Protein AF-A0A918M7I1-F1 (afdb_monomer_lite)

Radius of gyration: 21.68 Å; chains: 1; bounding box: 49×32×41 Å

Secondary structure (DSSP, 8-state):
-HHHHHHHHHHHHHHHHHHHHTPPPPPPPPPPP--PPPPTT-TTS--TTSPPPHHHHHHHHHHHS-----

Foldseek 3Di:
DVVVVVVVVVVVVLVVVCVVVVHPDDPDDDDDDPDDQDDPPDPPDDDPVDDDDPVVVVVVVVVVPPPPDD

Organism: NCBI:txid67314

InterPro domains:
  IPR045701 Protein of unknown function DUF6059 [PF19534] (9-63)

Sequence (70 aa):
MAVRFLRGCYDALAAAGWLWLGLPMPPPPEPRPELRPPPHGHPERVRPDLPPSDAELALWHQLREPARKR

pLDDT: mean 82.58, std 10.0, range [52.25, 95.94]

Structure (mmCIF, N/CA/C/O backbone):
data_AF-A0A918M7I1-F1
#
_entry.id   AF-A0A918M7I1-F1
#
loop_
_atom_site.group_PDB
_atom_site.id
_atom_site.type_symbol
_atom_site.label_atom_id
_atom_site.label_alt_id
_atom_site.label_comp_id
_atom_site.label_asym_id
_atom_site.label_entity_id
_atom_site.label_seq_id
_atom_site.pdbx_PDB_ins_code
_atom_site.Cartn_x
_atom_site.Cartn_y
_atom_site.Cartn_z
_atom_site.occupancy
_atom_site.B_iso_or_equiv
_atom_site.auth_seq_id
_atom_site.auth_comp_id
_atom_site.auth_asym_id
_atom_site.auth_atom_id
_atom_site.pdbx_PDB_model_num
ATOM 1 N N . MET A 1 1 ? 8.845 19.419 -19.780 1.00 61.91 1 MET A N 1
ATOM 2 C CA . MET A 1 1 ? 10.160 19.061 -20.365 1.00 61.91 1 MET A CA 1
ATOM 3 C C . MET A 1 1 ? 11.064 18.362 -19.350 1.00 61.91 1 MET A C 1
ATOM 5 O O . MET A 1 1 ? 11.376 17.202 -19.576 1.00 61.91 1 MET A O 1
ATOM 9 N N . ALA A 1 2 ? 11.386 18.981 -18.206 1.00 83.31 2 ALA A N 1
ATOM 10 C CA . ALA A 1 2 ? 12.290 18.408 -17.194 1.00 83.31 2 ALA A CA 1
ATOM 11 C C . ALA A 1 2 ? 11.903 17.000 -16.688 1.00 83.31 2 ALA A C 1
ATOM 13 O O . ALA A 1 2 ? 12.749 16.117 -16.630 1.00 83.31 2 ALA A O 1
ATOM 14 N N . VAL A 1 3 ? 10.617 16.749 -16.410 1.00 89.00 3 VAL A N 1
ATOM 15 C CA . VAL A 1 3 ? 10.138 15.428 -15.945 1.00 89.00 3 VAL A CA 1
ATOM 16 C C . VAL A 1 3 ? 10.385 14.317 -16.973 1.00 89.00 3 VAL A C 1
ATOM 18 O O . VAL A 1 3 ? 10.742 13.203 -16.605 1.00 89.00 3 VAL A O 1
ATOM 21 N N . ARG A 1 4 ? 10.237 14.615 -18.272 1.00 89.12 4 ARG A N 1
ATOM 22 C CA . ARG A 1 4 ? 10.495 13.639 -19.345 1.00 89.12 4 ARG A CA 1
ATOM 23 C C . ARG A 1 4 ? 11.985 13.326 -19.461 1.00 89.12 4 ARG A C 1
ATOM 25 O O . ARG A 1 4 ? 12.337 12.174 -19.671 1.00 89.12 4 ARG A O 1
ATOM 32 N N . PHE A 1 5 ? 12.834 14.338 -19.290 1.00 93.81 5 PHE A N 1
ATOM 33 C CA . PHE A 1 5 ? 14.285 14.174 -19.292 1.00 93.81 5 PHE A CA 1
ATOM 34 C C . PHE A 1 5 ? 14.762 13.338 -18.097 1.00 93.81 5 PHE A C 1
ATOM 36 O O . PHE A 1 5 ? 15.445 12.340 -18.293 1.00 93.81 5 PHE A O 1
ATOM 43 N N . LEU A 1 6 ? 14.319 13.675 -16.880 1.00 95.50 6 LEU A N 1
ATOM 44 C CA . LEU A 1 6 ? 14.641 12.912 -15.667 1.00 95.50 6 LEU A CA 1
ATOM 45 C C . LEU A 1 6 ? 14.201 11.449 -15.770 1.00 95.50 6 LEU A C 1
ATOM 47 O O . LEU A 1 6 ? 14.950 10.556 -15.383 1.00 95.50 6 LEU A O 1
ATOM 51 N N . ARG A 1 7 ? 13.012 11.201 -16.334 1.00 90.62 7 ARG A N 1
ATOM 52 C CA . ARG A 1 7 ? 12.526 9.842 -16.585 1.00 90.62 7 ARG A CA 1
ATOM 53 C C . ARG A 1 7 ? 13.430 9.086 -17.559 1.00 90.62 7 ARG A C 1
ATOM 55 O O . ARG A 1 7 ? 13.815 7.966 -17.262 1.00 90.62 7 ARG A O 1
ATOM 62 N N . GLY A 1 8 ? 13.849 9.729 -18.650 1.00 91.94 8 GLY A N 1
ATOM 63 C CA . GLY A 1 8 ? 14.801 9.137 -19.593 1.00 91.94 8 GLY A CA 1
ATOM 64 C C . GLY A 1 8 ? 16.158 8.805 -18.960 1.00 91.94 8 GLY A C 1
ATOM 65 O O . GLY A 1 8 ? 16.700 7.733 -19.210 1.00 91.94 8 GLY A O 1
ATOM 66 N N . CYS A 1 9 ? 16.692 9.679 -18.099 1.00 95.94 9 CYS A N 1
ATOM 67 C CA . CYS A 1 9 ? 17.928 9.400 -17.358 1.00 95.94 9 CYS A CA 1
ATOM 68 C C . CYS A 1 9 ? 17.778 8.199 -16.414 1.00 95.94 9 CYS A C 1
ATOM 70 O O . CYS A 1 9 ? 18.678 7.365 -16.342 1.00 95.94 9 CYS A O 1
ATOM 72 N N . TYR A 1 10 ? 16.648 8.105 -15.708 1.00 93.62 10 TYR A N 1
ATOM 73 C CA . TYR A 1 10 ? 16.340 6.962 -14.849 1.00 93.62 10 TYR A CA 1
ATOM 74 C C . TYR A 1 10 ? 16.284 5.657 -15.651 1.00 93.62 10 TYR A C 1
ATOM 76 O O . TYR A 1 10 ? 16.959 4.696 -15.285 1.00 93.62 10 TYR A O 1
ATOM 84 N N . ASP A 1 11 ? 15.549 5.643 -16.766 1.00 89.94 11 ASP A N 1
ATOM 85 C CA . ASP A 1 11 ? 15.389 4.454 -17.609 1.00 89.94 11 ASP A CA 1
ATOM 86 C C . ASP A 1 11 ? 16.748 3.973 -18.160 1.00 89.94 11 ASP A C 1
ATOM 88 O O . ASP A 1 11 ? 17.044 2.777 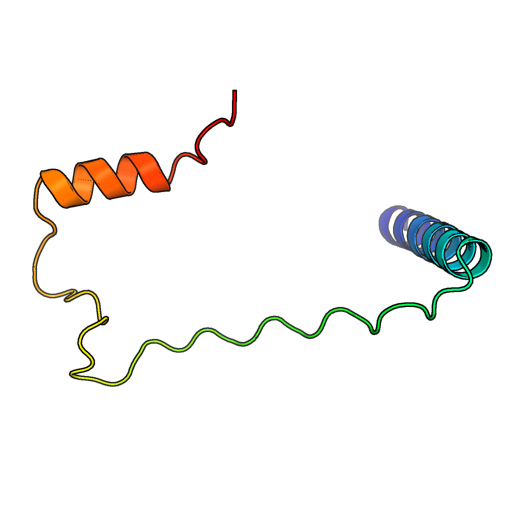-18.141 1.00 89.94 11 ASP A O 1
ATOM 92 N N . ALA A 1 12 ? 17.620 4.902 -18.575 1.00 93.00 12 ALA A N 1
ATOM 93 C CA . ALA A 1 12 ? 18.962 4.585 -19.069 1.00 93.00 12 ALA A CA 1
ATOM 94 C C . ALA A 1 12 ? 19.874 3.983 -17.983 1.00 93.00 12 ALA A C 1
ATOM 96 O O . ALA A 1 12 ? 20.560 2.988 -18.226 1.00 93.00 12 ALA A O 1
ATOM 97 N N . LEU A 1 13 ? 19.869 4.559 -16.776 1.00 95.56 13 LEU A N 1
ATOM 98 C CA . LEU A 1 13 ? 20.653 4.054 -15.645 1.00 95.56 13 LEU A CA 1
ATOM 99 C C . LEU A 1 13 ? 20.150 2.689 -15.166 1.00 95.56 13 LEU A C 1
ATOM 101 O O . LEU A 1 13 ? 20.957 1.801 -14.890 1.00 95.56 13 LEU A O 1
ATOM 105 N N . ALA A 1 14 ? 18.831 2.498 -15.109 1.00 90.44 14 ALA A N 1
ATOM 106 C CA . ALA A 1 14 ? 18.229 1.218 -14.762 1.00 90.44 14 ALA A CA 1
ATOM 107 C C . ALA A 1 14 ? 18.635 0.130 -15.768 1.00 90.44 14 ALA A C 1
ATOM 109 O O . ALA A 1 14 ? 19.071 -0.946 -15.360 1.00 90.44 14 ALA A O 1
ATOM 110 N N . ALA A 1 15 ? 18.568 0.421 -17.072 1.00 88.88 15 ALA A N 1
ATOM 111 C CA . ALA A 1 15 ? 18.978 -0.512 -18.118 1.00 88.88 15 ALA A CA 1
ATOM 112 C C . ALA A 1 15 ? 20.459 -0.908 -18.013 1.00 88.88 15 ALA A C 1
ATOM 114 O O . ALA A 1 15 ? 20.787 -2.092 -18.100 1.00 88.88 15 ALA A O 1
ATOM 115 N N . ALA A 1 16 ? 21.344 0.063 -17.765 1.00 93.50 16 ALA A N 1
ATOM 116 C CA . ALA A 1 16 ? 22.765 -0.198 -17.552 1.00 93.50 16 ALA A CA 1
ATOM 117 C C . ALA A 1 16 ? 23.014 -1.086 -16.319 1.00 93.50 16 ALA A C 1
ATOM 119 O O . ALA A 1 16 ? 23.834 -2.001 -16.378 1.00 93.50 16 ALA A O 1
ATOM 120 N N . GLY A 1 17 ? 22.277 -0.863 -15.226 1.00 92.62 17 GLY A N 1
ATOM 121 C CA . GLY A 1 17 ? 22.358 -1.688 -14.019 1.00 92.62 17 GLY A CA 1
ATOM 122 C C . GLY A 1 17 ? 21.949 -3.143 -14.259 1.00 92.62 17 GLY A C 1
ATOM 123 O O . GLY A 1 17 ? 22.651 -4.055 -13.828 1.00 92.62 17 GLY A O 1
ATOM 124 N N . TRP A 1 18 ? 20.859 -3.376 -14.995 1.00 91.50 18 TRP A N 1
ATOM 125 C CA . TRP A 1 18 ? 20.421 -4.732 -15.349 1.00 91.50 18 TRP A CA 1
ATOM 126 C C . TRP A 1 18 ? 21.434 -5.460 -16.235 1.00 91.50 18 TRP A C 1
ATOM 128 O O . TRP A 1 18 ? 21.759 -6.616 -15.964 1.00 91.50 18 TRP A O 1
ATOM 138 N N . LEU A 1 19 ? 21.994 -4.766 -17.234 1.00 90.06 19 LEU A N 1
ATOM 139 C CA . LEU A 1 19 ? 23.051 -5.315 -18.085 1.00 90.06 19 LEU A CA 1
ATOM 140 C C . LEU A 1 19 ? 24.295 -5.696 -17.271 1.00 90.06 19 LEU A C 1
ATOM 142 O O . LEU A 1 19 ? 24.842 -6.777 -17.467 1.00 90.06 19 LEU A O 1
ATOM 146 N N . TRP A 1 20 ? 24.713 -4.837 -16.337 1.00 93.75 20 TRP A N 1
ATOM 147 C CA . TRP A 1 20 ? 25.857 -5.095 -15.457 1.00 93.75 20 TRP A CA 1
ATOM 148 C C . TRP A 1 20 ? 25.650 -6.322 -14.563 1.00 93.75 20 TRP A C 1
ATOM 150 O O . TRP A 1 20 ? 26.572 -7.108 -14.360 1.00 93.75 20 TRP A O 1
ATOM 160 N N . LEU A 1 21 ? 24.436 -6.504 -14.041 1.00 92.62 21 LEU A N 1
ATOM 161 C CA . LEU A 1 21 ? 24.081 -7.654 -13.209 1.00 92.62 21 LEU A CA 1
ATOM 162 C C . LEU A 1 21 ? 23.921 -8.956 -14.012 1.00 92.62 21 LEU A C 1
ATOM 164 O O . LEU A 1 21 ? 23.829 -10.022 -13.407 1.00 92.62 21 LEU A O 1
ATOM 168 N N . GLY A 1 22 ? 23.863 -8.888 -15.347 1.00 89.94 22 GLY A N 1
ATOM 169 C CA . GLY A 1 22 ? 23.610 -10.050 -16.204 1.00 89.94 22 GLY A CA 1
ATOM 170 C C . GLY A 1 22 ? 22.213 -10.650 -16.013 1.00 89.94 22 GLY A C 1
ATOM 171 O O . GLY A 1 22 ? 21.990 -11.816 -16.335 1.00 89.94 22 GLY A O 1
ATOM 172 N N . LEU A 1 23 ? 21.278 -9.872 -15.463 1.00 86.25 23 LEU A N 1
ATOM 173 C CA . LEU A 1 23 ? 19.910 -10.298 -15.201 1.00 86.25 23 LEU A CA 1
ATOM 174 C C . LEU A 1 23 ? 18.976 -9.730 -16.278 1.00 86.25 23 LEU A C 1
ATOM 176 O O . LEU A 1 23 ? 19.161 -8.589 -16.712 1.00 86.25 23 LEU A O 1
ATOM 180 N N . PRO A 1 24 ? 17.950 -10.485 -16.706 1.00 83.50 24 PRO A N 1
ATOM 181 C CA . PRO A 1 24 ? 16.940 -9.939 -17.595 1.00 83.50 24 PRO A CA 1
ATOM 182 C C . PRO A 1 24 ? 16.227 -8.779 -16.898 1.00 83.50 24 PRO A C 1
ATOM 184 O O . PRO A 1 24 ? 15.869 -8.868 -15.723 1.00 83.50 24 PRO A O 1
ATOM 187 N N . MET A 1 25 ? 16.017 -7.689 -17.635 1.00 79.88 25 MET A N 1
ATOM 188 C CA . MET A 1 25 ? 15.247 -6.559 -17.131 1.00 79.88 25 MET A CA 1
ATOM 189 C C . MET A 1 25 ? 13.829 -7.033 -16.773 1.00 79.88 25 MET A C 1
ATOM 191 O O . MET A 1 2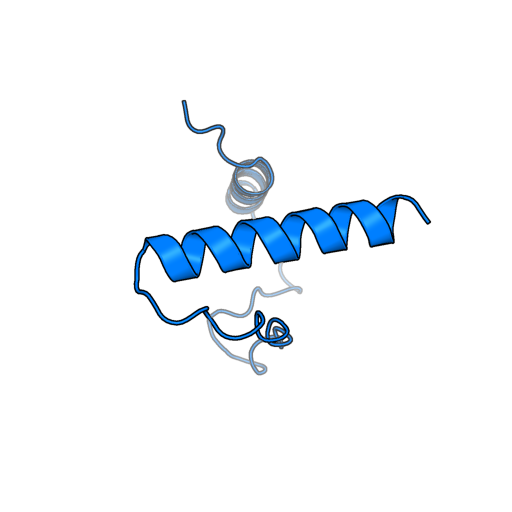5 ? 13.208 -7.726 -17.586 1.00 79.88 25 MET A O 1
ATOM 195 N N . PRO A 1 26 ? 13.305 -6.693 -15.582 1.00 79.12 26 PRO A N 1
ATOM 196 C CA . PRO A 1 26 ? 11.963 -7.080 -15.193 1.00 79.12 26 PRO A CA 1
ATOM 197 C C . PRO A 1 26 ? 10.950 -6.446 -16.151 1.00 79.12 26 PRO A C 1
ATOM 199 O O . PRO A 1 26 ? 11.183 -5.337 -16.649 1.00 79.12 26 PRO A O 1
ATOM 202 N N . PRO A 1 27 ? 9.820 -7.123 -16.413 1.00 79.38 27 PRO A N 1
ATOM 203 C CA . PRO A 1 27 ? 8.752 -6.531 -17.197 1.00 79.38 27 PRO A CA 1
ATOM 204 C C . PRO A 1 27 ? 8.282 -5.220 -16.543 1.00 79.38 27 PRO A C 1
ATOM 206 O O . PRO A 1 27 ? 8.434 -5.045 -15.327 1.00 79.38 27 PRO A O 1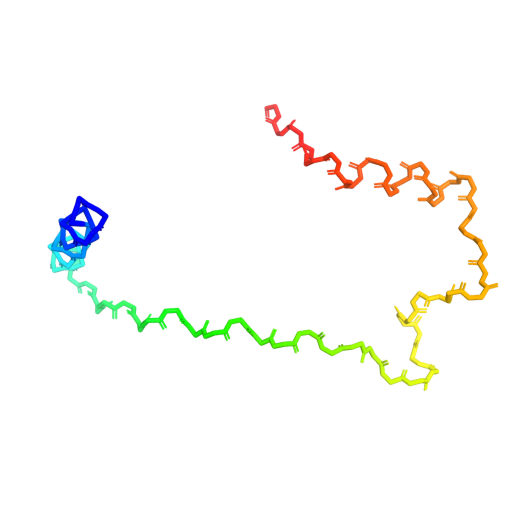
ATOM 209 N N . PRO A 1 28 ? 7.701 -4.293 -17.327 1.00 76.94 28 PRO A N 1
ATOM 210 C CA . PRO A 1 28 ? 7.056 -3.112 -16.772 1.00 76.94 28 PRO A CA 1
ATOM 211 C C . PRO A 1 28 ? 6.108 -3.526 -15.640 1.00 76.94 28 PRO A C 1
ATOM 213 O O . PRO A 1 28 ? 5.443 -4.556 -15.775 1.00 76.94 28 PRO A O 1
ATOM 216 N N . PRO A 1 29 ? 6.036 -2.760 -14.537 1.00 75.31 29 PRO A N 1
ATOM 217 C CA . PRO A 1 29 ? 5.137 -3.098 -13.447 1.00 75.31 29 PRO A CA 1
ATOM 218 C C . PRO A 1 29 ? 3.720 -3.219 -14.001 1.00 75.31 29 PRO A C 1
ATOM 220 O O . PRO A 1 29 ? 3.210 -2.279 -14.618 1.00 75.31 29 PRO A O 1
ATOM 223 N N . GLU A 1 30 ? 3.107 -4.383 -13.796 1.00 79.81 30 GLU A N 1
ATOM 224 C CA . GLU A 1 30 ? 1.707 -4.574 -14.145 1.00 79.81 30 GLU A CA 1
ATOM 225 C C . GLU A 1 30 ? 0.868 -3.511 -13.420 1.00 79.81 30 GLU A C 1
ATOM 227 O O . GLU A 1 30 ? 1.176 -3.147 -12.272 1.00 79.81 30 GLU A O 1
ATOM 232 N N . PRO A 1 31 ? -0.177 -2.964 -14.069 1.00 78.25 31 PRO A N 1
ATOM 233 C CA . PRO A 1 31 ? -1.124 -2.118 -13.367 1.00 78.25 31 PRO A CA 1
ATOM 234 C C . PRO A 1 31 ? -1.631 -2.895 -12.154 1.00 78.25 31 PRO A C 1
ATOM 236 O O . PRO A 1 31 ? -2.046 -4.048 -12.275 1.00 78.25 31 PRO A O 1
ATOM 239 N N . ARG A 1 32 ? -1.546 -2.274 -10.970 1.00 77.69 32 ARG A N 1
ATOM 240 C CA . ARG A 1 32 ? -2.012 -2.918 -9.740 1.00 77.69 32 ARG A CA 1
ATOM 241 C C . ARG A 1 32 ? -3.457 -3.365 -9.967 1.00 77.69 32 ARG A C 1
ATOM 243 O O . ARG A 1 32 ? -4.244 -2.544 -10.447 1.00 77.69 32 ARG A O 1
ATOM 250 N N . PRO A 1 33 ? -3.806 -4.618 -9.642 1.00 78.56 33 PRO A N 1
ATOM 251 C CA . PRO A 1 33 ? -5.167 -5.083 -9.822 1.00 78.56 33 PRO A CA 1
ATOM 252 C C . PRO A 1 33 ? -6.115 -4.171 -9.044 1.00 78.56 33 PRO A C 1
ATOM 254 O O . PRO A 1 33 ? -5.820 -3.775 -7.911 1.00 78.56 33 PRO A O 1
ATOM 257 N N . GLU A 1 34 ? -7.249 -3.829 -9.653 1.00 82.44 34 GLU A N 1
ATOM 258 C CA . GLU A 1 34 ? -8.327 -3.167 -8.927 1.00 82.44 34 GLU A CA 1
ATOM 259 C C . GLU A 1 34 ? -8.773 -4.081 -7.784 1.00 82.44 34 GLU A C 1
ATOM 261 O O . GLU A 1 34 ? -9.280 -5.184 -8.005 1.00 82.44 34 GLU A O 1
ATOM 266 N N . LEU A 1 35 ? -8.568 -3.621 -6.550 1.00 78.81 35 LEU A N 1
ATOM 267 C CA . LEU A 1 35 ? -9.058 -4.314 -5.370 1.00 78.81 35 LEU A CA 1
ATOM 268 C C . LEU A 1 35 ? -10.580 -4.178 -5.342 1.00 78.81 35 LEU A C 1
ATOM 270 O O . LEU A 1 35 ? -11.115 -3.121 -5.006 1.00 78.81 35 LEU A O 1
ATOM 274 N N . ARG A 1 36 ? -11.286 -5.246 -5.714 1.00 80.56 36 ARG A N 1
ATOM 275 C CA . ARG A 1 36 ? -12.738 -5.318 -5.541 1.00 80.56 36 ARG A CA 1
ATOM 276 C C . ARG A 1 36 ? -13.050 -5.713 -4.099 1.00 80.56 36 ARG A C 1
ATOM 278 O O . ARG A 1 36 ? -12.335 -6.547 -3.539 1.00 80.56 36 ARG A O 1
ATOM 285 N N . PRO A 1 37 ? -14.105 -5.152 -3.492 1.00 75.75 37 PRO A N 1
ATOM 286 C CA . PRO A 1 37 ? -14.544 -5.610 -2.185 1.00 75.75 37 PRO A CA 1
ATOM 287 C C . PRO A 1 37 ? -14.956 -7.093 -2.249 1.00 75.75 37 PRO A C 1
ATOM 289 O O . PRO A 1 37 ? -15.408 -7.553 -3.304 1.00 75.75 37 PRO A O 1
ATOM 292 N N . PRO A 1 38 ? -14.844 -7.838 -1.134 1.00 80.69 38 PRO A N 1
ATOM 293 C CA . PRO A 1 38 ? -15.297 -9.220 -1.095 1.00 80.69 38 PRO A CA 1
ATOM 294 C C . PRO A 1 38 ? -16.813 -9.330 -1.359 1.00 80.69 38 PRO A C 1
ATOM 296 O O . PRO A 1 38 ? -17.556 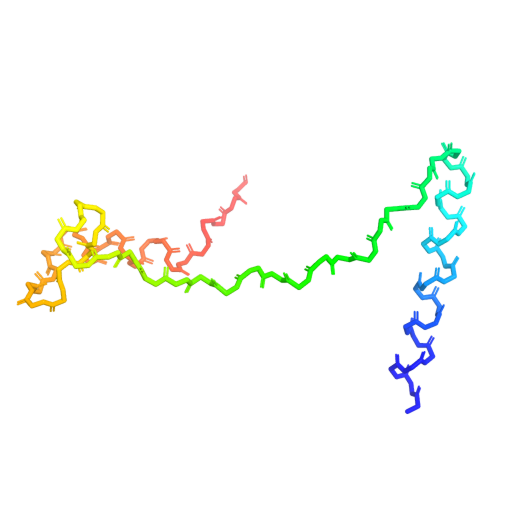-8.378 -1.079 1.00 80.69 38 PRO A O 1
ATOM 299 N N . PRO A 1 39 ? -17.302 -10.486 -1.850 1.00 82.50 39 PRO A N 1
ATOM 300 C CA . PRO A 1 39 ? -18.727 -10.752 -2.045 1.00 82.50 39 PRO A CA 1
ATOM 301 C C . PRO A 1 39 ? -19.567 -10.570 -0.777 1.00 82.50 39 PRO A C 1
ATOM 303 O O . PRO A 1 39 ? -19.095 -10.753 0.345 1.00 82.50 39 PRO A O 1
ATOM 306 N N . HIS A 1 40 ? -20.853 -10.262 -0.944 1.00 79.12 40 HIS A N 1
ATOM 307 C CA . HIS A 1 40 ? -21.761 -10.105 0.189 1.00 79.12 40 HIS A CA 1
ATOM 308 C C . HIS A 1 40 ? -21.832 -11.383 1.047 1.00 79.12 40 HIS A C 1
ATOM 310 O O . HIS A 1 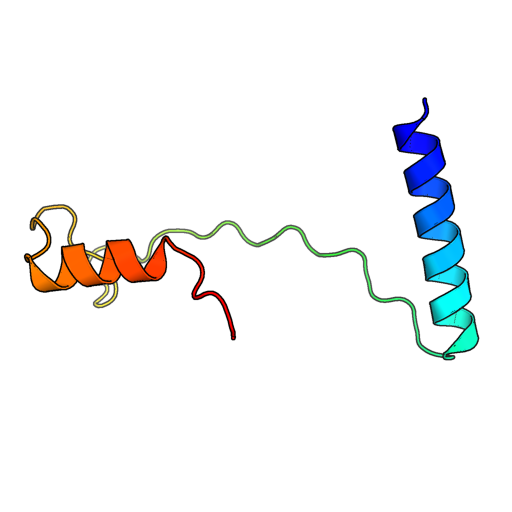40 ? -22.066 -12.464 0.521 1.00 79.12 40 HIS A O 1
ATOM 316 N N . GLY A 1 41 ? -21.654 -11.251 2.368 1.00 75.19 41 GLY A N 1
ATOM 317 C CA . GLY A 1 41 ? -21.655 -12.377 3.312 1.00 75.19 41 GLY A CA 1
ATOM 318 C C . GLY A 1 41 ? -20.289 -13.026 3.560 1.00 75.19 41 GLY A C 1
ATOM 319 O O . GLY A 1 41 ? -20.209 -13.943 4.371 1.00 75.19 41 GLY A O 1
ATOM 320 N N . HIS A 1 42 ? -19.220 -12.559 2.910 1.00 78.12 42 HIS A N 1
ATOM 321 C CA . HIS A 1 42 ? -17.883 -13.099 3.148 1.00 78.12 42 HIS A CA 1
ATOM 322 C C . HIS A 1 42 ? -17.352 -12.697 4.546 1.00 78.12 42 HIS A C 1
ATOM 324 O O . HIS A 1 42 ? -17.476 -11.522 4.904 1.00 78.12 42 HIS A O 1
ATOM 330 N N . PRO A 1 43 ? -16.775 -13.622 5.344 1.00 76.56 43 PRO A N 1
ATOM 331 C CA . PRO A 1 43 ? -16.346 -13.366 6.726 1.00 76.56 43 PRO A CA 1
ATOM 332 C C . PRO A 1 43 ? -15.358 -12.207 6.925 1.00 76.56 43 PRO A C 1
ATOM 334 O O . PRO A 1 43 ? -15.442 -11.530 7.943 1.00 76.56 43 PRO A O 1
ATOM 337 N N . GLU A 1 44 ? -14.448 -11.935 5.988 1.00 77.56 44 GLU A N 1
ATOM 338 C CA . GLU A 1 44 ? -13.523 -10.792 6.077 1.00 77.56 44 GLU A CA 1
ATOM 339 C C . GLU A 1 44 ? -14.136 -9.453 5.652 1.00 77.56 44 GLU A C 1
ATOM 341 O O . GLU A 1 44 ? -13.445 -8.431 5.685 1.00 77.56 44 GLU A O 1
ATOM 346 N N . ARG A 1 45 ? -15.419 -9.399 5.260 1.00 75.69 45 ARG A N 1
ATOM 347 C CA . ARG A 1 45 ? -16.068 -8.100 5.062 1.00 75.69 45 ARG A CA 1
ATOM 348 C C . ARG A 1 45 ? -16.184 -7.394 6.401 1.00 75.69 45 ARG A C 1
ATOM 350 O O . ARG A 1 45 ? -16.941 -7.801 7.279 1.00 75.69 45 ARG A O 1
ATOM 357 N N . VAL A 1 46 ? -15.507 -6.255 6.492 1.00 74.69 46 VAL A N 1
ATOM 358 C CA . VAL A 1 46 ? -15.800 -5.245 7.508 1.00 74.69 46 VAL A CA 1
ATOM 359 C C . VAL A 1 46 ? -17.289 -4.914 7.410 1.00 74.69 46 VAL A C 1
ATOM 361 O O . VAL A 1 46 ? -17.777 -4.601 6.322 1.00 74.69 46 VAL A O 1
ATOM 364 N N . ARG A 1 47 ? -18.023 -5.035 8.520 1.00 75.50 47 ARG A N 1
ATOM 365 C CA . ARG A 1 47 ? -19.455 -4.721 8.579 1.00 75.50 47 ARG A CA 1
ATOM 366 C C . ARG A 1 47 ? -19.621 -3.201 8.666 1.00 75.50 47 ARG A C 1
ATOM 368 O O . ARG A 1 47 ? -19.382 -2.661 9.739 1.00 75.50 47 ARG A O 1
ATOM 375 N N . PRO A 1 48 ? -20.037 -2.505 7.591 1.00 73.19 48 PRO A N 1
ATOM 376 C CA . PRO A 1 48 ? -20.160 -1.047 7.623 1.00 73.19 48 PRO A CA 1
ATOM 377 C C . PRO A 1 48 ? -21.310 -0.579 8.526 1.00 73.19 48 PRO A C 1
ATOM 379 O O . PRO A 1 48 ? -21.293 0.548 9.006 1.00 73.19 48 PRO A O 1
ATOM 382 N N . ASP A 1 49 ? -22.291 -1.452 8.770 1.00 81.81 49 ASP A N 1
ATOM 383 C CA . ASP A 1 49 ? -23.477 -1.158 9.581 1.00 81.81 49 ASP A CA 1
ATOM 384 C C . ASP A 1 49 ? -23.202 -1.192 11.091 1.00 81.81 49 ASP A C 1
ATOM 386 O O . ASP A 1 49 ? -24.051 -0.788 11.884 1.00 81.81 49 ASP A O 1
ATOM 390 N N . LEU A 1 50 ? -22.045 -1.719 11.503 1.00 82.81 50 LEU A N 1
ATOM 391 C CA . LEU A 1 50 ? -21.649 -1.798 12.902 1.00 82.81 50 LEU A CA 1
ATOM 392 C C . LEU A 1 50 ? -20.525 -0.785 13.142 1.00 82.81 50 LEU A C 1
ATOM 394 O O . LEU A 1 50 ? -19.468 -0.913 12.518 1.00 82.81 50 LEU A O 1
ATOM 398 N N . PRO A 1 51 ? -20.716 0.217 14.019 1.00 84.06 51 PRO A N 1
ATOM 399 C CA . PRO A 1 51 ? -19.628 1.117 14.355 1.00 84.06 51 PRO A CA 1
ATOM 400 C C . PRO A 1 51 ? -18.481 0.328 15.006 1.00 84.06 51 PRO A C 1
ATOM 402 O O . PRO A 1 51 ? -18.743 -0.607 15.769 1.00 84.06 51 PRO A O 1
ATOM 405 N N . PRO A 1 52 ? -17.221 0.691 14.719 1.00 85.56 52 PRO A N 1
ATOM 406 C CA . PRO A 1 52 ? -16.071 0.064 15.352 1.00 85.56 52 PRO A CA 1
ATOM 407 C C . PRO A 1 52 ? -16.100 0.309 16.863 1.00 85.56 52 PRO A C 1
ATOM 409 O O . PRO A 1 52 ? -16.472 1.388 17.328 1.00 85.56 52 PRO A O 1
ATOM 412 N N . SER A 1 53 ? -15.685 -0.696 17.624 1.00 89.00 53 SER A N 1
ATOM 413 C CA . SER A 1 53 ? -15.442 -0.563 19.059 1.00 89.00 53 SER A CA 1
ATOM 414 C C . SER A 1 53 ? -14.271 0.384 19.345 1.00 89.00 53 SER A C 1
ATOM 416 O O . SER A 1 53 ? -13.422 0.631 18.484 1.00 89.00 53 SER A O 1
ATOM 418 N N . ASP A 1 54 ? -14.166 0.861 20.587 1.00 93.50 54 ASP A N 1
ATOM 419 C CA . ASP A 1 54 ? -13.060 1.731 21.015 1.00 93.50 54 ASP A CA 1
ATOM 420 C C . ASP A 1 54 ? -11.680 1.094 20.764 1.00 93.50 54 ASP A C 1
ATOM 422 O O . ASP A 1 54 ? -10.729 1.773 20.369 1.00 93.50 54 ASP A O 1
ATOM 426 N N . ALA A 1 55 ? -11.573 -0.228 20.937 1.00 91.12 55 ALA A N 1
ATOM 427 C CA . ALA A 1 55 ? -10.344 -0.978 20.685 1.00 91.12 55 ALA A CA 1
ATOM 428 C C . ALA A 1 55 ? -9.980 -1.017 19.190 1.00 91.12 55 ALA A C 1
ATOM 430 O O . ALA A 1 55 ? -8.816 -0.837 18.826 1.00 91.12 55 ALA A O 1
ATOM 431 N N . GLU A 1 56 ? -10.966 -1.221 18.316 1.00 89.00 56 GLU A N 1
ATOM 432 C CA . GLU A 1 56 ? -10.765 -1.225 16.864 1.00 89.00 56 GLU A CA 1
ATOM 433 C C . GLU A 1 56 ? -10.407 0.169 16.347 1.00 89.00 56 GLU A C 1
ATOM 435 O O . GLU A 1 56 ? -9.487 0.302 15.541 1.00 89.00 56 GLU A O 1
ATOM 440 N N . LEU A 1 57 ? -11.058 1.217 16.862 1.00 89.88 57 LEU A N 1
ATOM 441 C CA . LEU A 1 57 ? -10.711 2.608 16.562 1.00 89.88 57 LEU A CA 1
ATOM 442 C C . LEU A 1 57 ? -9.259 2.914 16.937 1.00 89.88 57 LEU A C 1
ATOM 444 O O . LEU A 1 57 ? -8.507 3.444 16.116 1.00 89.88 57 LEU A O 1
ATOM 448 N N . ALA A 1 58 ? -8.839 2.541 18.149 1.00 90.88 58 ALA A N 1
ATOM 449 C CA . ALA A 1 58 ? -7.461 2.722 18.595 1.00 90.88 58 ALA A CA 1
ATOM 450 C C . ALA A 1 58 ? -6.462 1.997 17.677 1.00 90.88 58 ALA A C 1
ATOM 452 O O . ALA A 1 58 ? -5.442 2.577 17.294 1.00 90.88 58 ALA A O 1
ATOM 453 N N . LEU A 1 59 ? -6.771 0.766 17.260 1.00 85.88 59 LEU A N 1
ATOM 454 C CA . LEU A 1 59 ? -5.948 0.008 16.318 1.00 85.88 59 LEU A CA 1
ATOM 455 C C . LEU A 1 59 ? -5.881 0.682 14.940 1.00 85.88 59 LEU A C 1
ATOM 457 O O . LEU A 1 59 ? -4.806 0.771 14.348 1.00 85.88 59 LEU A O 1
ATOM 461 N N . TRP A 1 60 ? -6.997 1.196 14.423 1.00 88.00 60 TRP A N 1
ATOM 462 C CA . TRP A 1 60 ? -7.014 1.913 13.145 1.00 88.00 60 TRP A CA 1
ATOM 463 C C . TRP A 1 60 ? -6.134 3.160 13.186 1.00 88.00 60 TRP A C 1
ATOM 465 O O . TRP A 1 60 ? -5.412 3.426 12.225 1.00 88.00 60 TRP A O 1
ATOM 475 N N . HIS A 1 61 ? -6.146 3.902 14.296 1.00 89.00 61 HIS A N 1
ATOM 476 C CA . HIS A 1 61 ? -5.240 5.032 14.493 1.00 89.00 61 HIS A CA 1
ATOM 477 C C . HIS A 1 61 ? -3.770 4.596 14.470 1.00 89.00 61 HIS A C 1
ATOM 479 O O . HIS A 1 61 ? -2.963 5.235 13.799 1.00 89.00 61 HIS A O 1
ATOM 485 N N . GLN A 1 62 ? -3.432 3.481 15.122 1.00 86.94 62 GLN A N 1
ATOM 486 C CA . GLN A 1 62 ? -2.071 2.934 15.108 1.00 86.94 62 GLN A CA 1
ATOM 487 C C . GLN A 1 62 ? -1.626 2.456 13.722 1.00 86.94 62 GLN A C 1
ATOM 489 O O . GLN A 1 62 ? -0.459 2.606 13.385 1.00 86.94 62 GLN A O 1
ATOM 494 N N . LEU A 1 63 ? -2.528 1.882 12.919 1.00 83.31 63 LEU A N 1
ATOM 495 C CA . LEU A 1 63 ? -2.211 1.374 11.579 1.00 83.31 63 LEU A CA 1
ATOM 496 C C . LEU A 1 63 ? -2.097 2.479 10.521 1.00 83.31 63 LEU A C 1
ATOM 498 O O . LEU A 1 63 ? -1.382 2.309 9.533 1.00 83.31 63 LEU A O 1
ATOM 502 N N . ARG A 1 64 ? -2.819 3.593 10.693 1.00 83.12 64 ARG A N 1
ATOM 503 C CA . ARG A 1 64 ? -2.762 4.746 9.777 1.00 83.12 64 ARG A CA 1
ATOM 504 C C . ARG A 1 64 ? -1.458 5.523 9.897 1.00 83.12 64 ARG A C 1
ATOM 506 O O . ARG A 1 64 ? -1.006 6.085 8.903 1.00 83.12 64 ARG A O 1
ATOM 513 N N . GLU A 1 65 ? -0.856 5.526 11.078 1.00 77.00 65 GLU A N 1
ATOM 514 C CA . GLU A 1 65 ? 0.505 6.001 11.270 1.00 77.00 65 GLU A CA 1
ATOM 515 C C . GLU A 1 65 ? 1.453 4.865 10.864 1.00 77.00 65 GLU A C 1
ATOM 517 O O . GLU A 1 65 ? 1.485 3.836 11.541 1.00 77.00 65 GLU A O 1
ATOM 522 N N . PRO A 1 66 ? 2.217 4.971 9.760 1.00 57.41 66 PRO A N 1
ATOM 523 C CA . PRO A 1 66 ? 3.165 3.924 9.414 1.00 57.41 66 PRO A CA 1
ATOM 524 C C . PRO A 1 66 ? 4.114 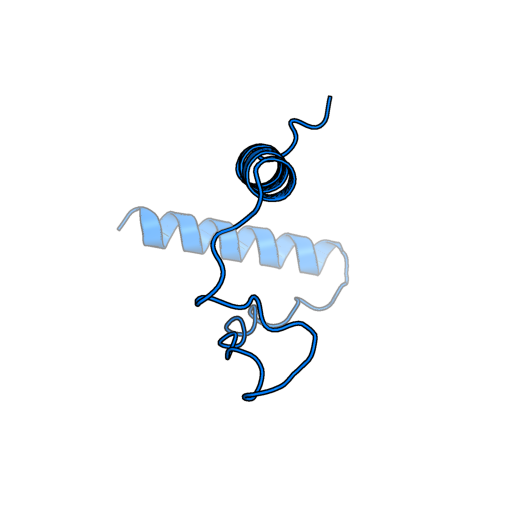3.769 10.596 1.00 57.41 66 PRO A C 1
ATOM 526 O O . PRO A 1 66 ? 4.833 4.712 10.930 1.00 57.41 66 PRO A O 1
ATOM 529 N N . ALA A 1 67 ? 4.075 2.601 11.249 1.00 60.50 67 ALA A N 1
ATOM 530 C CA . ALA A 1 67 ? 4.925 2.293 12.387 1.00 60.50 67 ALA A CA 1
ATOM 531 C C . ALA A 1 67 ? 6.350 2.719 12.035 1.00 60.50 67 ALA A C 1
ATOM 533 O O . ALA A 1 67 ? 6.982 2.146 11.141 1.00 60.50 67 ALA A O 1
ATOM 534 N N . ARG A 1 68 ? 6.820 3.794 12.677 1.00 57.88 68 ARG A N 1
ATOM 535 C CA . ARG A 1 68 ? 8.156 4.332 12.457 1.00 57.88 68 ARG A CA 1
ATOM 536 C C . ARG A 1 68 ? 9.109 3.246 12.932 1.00 57.88 68 ARG A C 1
ATOM 538 O O . ARG A 1 68 ? 9.328 3.111 14.133 1.00 57.88 68 ARG A O 1
ATOM 545 N N . LYS A 1 69 ? 9.593 2.418 12.001 1.00 53.84 69 LYS A N 1
ATOM 546 C CA . LYS A 1 69 ? 10.630 1.424 12.276 1.00 53.84 69 LYS A CA 1
ATOM 547 C C . LYS A 1 69 ? 11.800 2.191 12.895 1.00 53.84 69 LYS A C 1
ATOM 549 O O . LYS A 1 69 ? 12.355 3.073 12.241 1.00 53.84 69 LYS A O 1
ATOM 554 N N . ARG A 1 70 ? 12.046 1.947 14.182 1.00 52.25 70 ARG A N 1
ATOM 555 C CA . ARG A 1 70 ? 13.240 2.412 14.890 1.00 52.25 70 ARG A CA 1
ATOM 556 C C . ARG A 1 70 ? 14.435 1.578 14.465 1.00 52.25 70 ARG A C 1
ATOM 558 O O . ARG A 1 70 ? 14.223 0.378 14.182 1.00 52.25 70 ARG A O 1
#